Protein AF-A0A3D0DGM6-F1 (afdb_monomer_lite)

Structure (mmCIF, N/CA/C/O backbone):
data_AF-A0A3D0DGM6-F1
#
_entry.id   AF-A0A3D0DGM6-F1
#
loop_
_atom_site.group_PDB
_atom_site.id
_atom_site.type_symbol
_atom_site.label_atom_id
_atom_site.label_alt_id
_atom_site.label_comp_id
_atom_site.label_asym_id
_atom_site.label_entity_id
_atom_site.label_seq_id
_atom_site.pdbx_PDB_ins_code
_atom_site.Cartn_x
_atom_site.Cartn_y
_atom_site.Cartn_z
_atom_site.occupancy
_atom_site.B_iso_or_equiv
_atom_site.auth_seq_id
_atom_site.auth_comp_id
_atom_site.auth_asym_id
_atom_site.auth_atom_id
_atom_site.pdbx_PDB_model_num
ATOM 1 N N . MET A 1 1 ? 19.635 7.720 4.308 1.00 52.81 1 MET A N 1
ATOM 2 C CA . MET A 1 1 ? 19.246 6.306 4.171 1.00 52.81 1 MET A CA 1
ATOM 3 C C . MET A 1 1 ? 20.136 5.662 3.117 1.00 52.81 1 MET A C 1
ATOM 5 O O . MET A 1 1 ? 20.229 6.190 2.013 1.00 52.81 1 MET A O 1
ATOM 9 N N . THR A 1 2 ? 20.867 4.613 3.473 1.00 62.25 2 THR A N 1
ATOM 10 C CA . THR A 1 2 ? 21.764 3.871 2.574 1.00 62.25 2 THR A CA 1
ATOM 11 C C . THR A 1 2 ? 20.967 2.963 1.627 1.00 62.25 2 THR A C 1
ATOM 13 O O . THR A 1 2 ? 19.790 2.686 1.850 1.00 62.25 2 THR A O 1
ATOM 16 N N . GLU A 1 3 ? 21.584 2.482 0.545 1.00 52.47 3 GLU A N 1
ATOM 17 C CA . GLU A 1 3 ? 20.947 1.541 -0.394 1.00 52.47 3 GLU A CA 1
ATOM 18 C C . GLU A 1 3 ? 20.502 0.235 0.289 1.00 52.47 3 GLU A C 1
ATOM 20 O O . GLU A 1 3 ? 19.404 -0.257 0.045 1.00 52.47 3 GLU A O 1
ATOM 25 N N . MET A 1 4 ? 21.283 -0.242 1.261 1.00 50.38 4 MET A N 1
ATOM 26 C CA . MET A 1 4 ? 20.953 -1.406 2.088 1.00 50.38 4 MET A CA 1
ATOM 27 C C . MET A 1 4 ? 19.759 -1.163 3.034 1.00 50.38 4 MET A C 1
ATOM 29 O O . MET A 1 4 ? 19.042 -2.101 3.381 1.00 50.38 4 MET A O 1
ATOM 33 N N . GLU A 1 5 ? 19.512 0.085 3.446 1.00 60.88 5 GLU A N 1
ATOM 34 C CA . GLU A 1 5 ? 18.337 0.456 4.250 1.00 60.88 5 GLU A CA 1
ATOM 35 C C . GLU A 1 5 ? 17.066 0.566 3.397 1.00 60.88 5 GLU A C 1
ATOM 37 O O . GLU A 1 5 ? 15.977 0.270 3.887 1.00 60.88 5 GLU A O 1
ATOM 42 N N . ARG A 1 6 ? 17.188 0.907 2.106 1.00 66.81 6 ARG A N 1
ATOM 43 C CA . ARG A 1 6 ? 16.043 1.017 1.187 1.00 66.81 6 ARG A CA 1
ATOM 44 C C . ARG A 1 6 ? 15.314 -0.311 0.972 1.00 66.81 6 ARG A C 1
ATOM 46 O O . ARG A 1 6 ? 14.089 -0.326 1.011 1.00 66.81 6 ARG A O 1
ATOM 53 N N . HIS A 1 7 ? 16.036 -1.428 0.882 1.00 71.06 7 HIS A N 1
ATOM 54 C CA . HIS A 1 7 ? 15.425 -2.764 0.781 1.00 71.06 7 HIS A CA 1
ATOM 55 C C . HIS A 1 7 ? 14.628 -3.182 2.026 1.00 71.06 7 HIS A C 1
ATOM 57 O O . HIS A 1 7 ? 13.817 -4.102 1.964 1.00 71.06 7 HIS A O 1
ATOM 63 N N . LYS A 1 8 ? 14.834 -2.508 3.165 1.00 88.94 8 LYS A N 1
ATOM 64 C CA . LYS A 1 8 ? 14.094 -2.773 4.403 1.00 88.94 8 LYS A CA 1
ATOM 65 C C . LYS A 1 8 ? 12.848 -1.904 4.551 1.00 88.94 8 LYS A C 1
ATOM 67 O O . LYS A 1 8 ? 12.089 -2.143 5.483 1.00 88.94 8 LYS A O 1
ATOM 72 N N . ALA A 1 9 ? 12.605 -0.944 3.654 1.00 93.00 9 ALA A N 1
ATOM 73 C CA . ALA A 1 9 ? 11.482 -0.015 3.774 1.00 93.00 9 ALA A CA 1
ATOM 74 C C . ALA A 1 9 ? 10.128 -0.742 3.864 1.00 93.00 9 ALA A C 1
ATOM 76 O O . ALA A 1 9 ? 9.324 -0.430 4.738 1.00 93.00 9 ALA A O 1
ATOM 77 N N . ILE A 1 10 ? 9.910 -1.756 3.016 1.00 96.44 10 ILE A N 1
ATOM 78 C CA . ILE A 1 10 ? 8.674 -2.554 3.011 1.00 96.44 10 ILE A CA 1
ATOM 79 C C . ILE A 1 10 ? 8.518 -3.343 4.330 1.00 96.44 10 ILE A C 1
ATOM 81 O O . ILE A 1 10 ? 7.512 -3.134 5.010 1.00 96.44 10 ILE A O 1
ATOM 85 N N . PRO A 1 11 ? 9.493 -4.172 4.766 1.00 95.94 11 PRO A N 1
ATOM 86 C CA . PRO A 1 11 ? 9.416 -4.841 6.067 1.00 95.94 11 PRO A CA 1
ATOM 87 C C . PRO A 1 11 ? 9.239 -3.896 7.260 1.00 95.94 11 PRO A C 1
ATOM 89 O O . PRO A 1 11 ? 8.493 -4.213 8.181 1.00 95.94 11 PRO A O 1
ATOM 92 N N . ILE A 1 12 ? 9.902 -2.733 7.262 1.00 95.50 12 ILE A N 1
ATOM 93 C CA . ILE A 1 12 ? 9.782 -1.742 8.343 1.00 95.50 12 ILE A CA 1
ATOM 94 C C . ILE A 1 12 ? 8.342 -1.229 8.437 1.00 95.50 12 ILE A C 1
ATOM 96 O O . ILE A 1 12 ? 7.769 -1.241 9.525 1.00 95.50 12 ILE A O 1
ATOM 100 N N . LEU A 1 13 ? 7.735 -0.852 7.307 1.00 96.62 13 LEU A N 1
ATOM 101 C CA . LEU A 1 13 ? 6.342 -0.410 7.266 1.00 96.62 13 LEU A CA 1
ATOM 102 C C . LEU A 1 13 ? 5.391 -1.489 7.804 1.00 96.62 13 LEU A C 1
ATOM 104 O O . LEU A 1 13 ? 4.548 -1.203 8.651 1.00 96.62 13 LEU A O 1
ATOM 108 N N . PHE A 1 14 ? 5.523 -2.737 7.349 1.00 95.69 14 PHE A N 1
ATOM 109 C CA . PHE A 1 14 ? 4.610 -3.806 7.765 1.00 95.69 14 PHE A CA 1
ATOM 110 C C . PHE A 1 14 ? 4.842 -4.306 9.196 1.00 95.69 14 PHE A C 1
ATOM 112 O O . PHE A 1 14 ? 3.882 -4.746 9.839 1.00 95.69 14 PHE A O 1
ATOM 119 N N . ASN A 1 15 ? 6.062 -4.179 9.725 1.00 94.88 15 ASN A N 1
ATOM 120 C CA . ASN A 1 15 ? 6.330 -4.360 11.150 1.00 94.88 15 ASN A CA 1
ATOM 121 C C . ASN A 1 15 ? 5.663 -3.261 11.981 1.00 94.88 15 ASN A C 1
ATOM 123 O O . ASN A 1 15 ? 4.973 -3.586 12.943 1.00 94.88 15 ASN A O 1
ATOM 127 N N . TYR A 1 16 ? 5.786 -1.994 11.573 1.00 94.88 16 TYR A N 1
ATOM 128 C CA . TYR A 1 16 ? 5.132 -0.873 12.252 1.00 94.88 16 TYR A CA 1
ATOM 129 C C . TYR A 1 16 ? 3.611 -1.048 12.315 1.00 94.88 16 TYR A C 1
ATOM 131 O O . TYR A 1 16 ? 2.985 -0.878 13.361 1.00 94.88 16 TYR A O 1
ATOM 139 N N . ILE A 1 17 ? 3.014 -1.466 11.195 1.00 94.12 17 ILE A N 1
ATOM 140 C CA . ILE A 1 17 ? 1.600 -1.839 11.152 1.00 94.12 17 ILE A CA 1
ATOM 141 C C . ILE A 1 17 ? 1.338 -2.970 12.153 1.00 94.12 17 ILE A C 1
ATOM 143 O O . ILE A 1 17 ? 0.486 -2.814 13.019 1.00 94.12 17 ILE A O 1
ATOM 147 N N . GLY A 1 18 ? 2.094 -4.070 12.103 1.00 92.38 18 GLY A N 1
ATOM 148 C CA . GLY A 1 18 ? 1.905 -5.217 13.000 1.00 92.38 18 GLY A CA 1
ATOM 149 C C . GLY A 1 18 ? 1.967 -4.875 14.496 1.00 92.38 18 GLY A C 1
ATOM 150 O O . GLY A 1 18 ? 1.165 -5.397 15.278 1.00 92.38 18 GLY A O 1
ATOM 151 N N . GLU A 1 19 ? 2.857 -3.968 14.902 1.00 91.12 19 GLU A N 1
ATOM 152 C CA . GLU A 1 19 ? 2.928 -3.464 16.280 1.00 91.12 19 GLU A CA 1
ATOM 153 C C . GLU A 1 19 ? 1.626 -2.765 16.687 1.00 91.12 19 GLU A C 1
ATOM 155 O O . GLU A 1 19 ? 1.061 -3.052 17.746 1.00 91.12 19 GLU A O 1
ATOM 160 N N . TYR A 1 20 ? 1.082 -1.916 15.817 1.00 88.06 20 TYR A N 1
ATOM 161 C CA . TYR A 1 20 ? -0.195 -1.249 16.053 1.00 88.06 20 TYR A CA 1
ATOM 162 C C . TYR A 1 20 ? -1.402 -2.191 16.070 1.00 88.06 20 TYR A C 1
ATOM 164 O O . TYR A 1 20 ? -2.312 -2.035 16.899 1.00 88.06 20 TYR A O 1
ATOM 172 N N . GLU A 1 21 ? -1.438 -3.172 15.168 1.00 87.31 21 GLU A N 1
ATOM 173 C CA . GLU A 1 21 ? -2.510 -4.174 15.117 1.00 87.31 21 GLU A CA 1
ATOM 174 C C . GLU A 1 21 ? -2.539 -5.017 16.403 1.00 87.31 21 GLU A C 1
ATOM 176 O O . GLU A 1 21 ? -3.614 -5.397 16.878 1.00 87.31 21 GLU A O 1
ATOM 181 N N . SER A 1 22 ? -1.366 -5.215 17.015 1.00 88.50 22 SER A N 1
ATOM 182 C CA . SER A 1 22 ? -1.164 -5.930 18.283 1.00 88.50 22 SER A CA 1
ATOM 183 C C . SER A 1 22 ? -1.445 -5.083 19.534 1.00 88.50 22 SER A C 1
ATOM 185 O O . SER A 1 22 ? -1.250 -5.553 20.653 1.00 88.50 22 SER A O 1
ATOM 187 N N . GLY A 1 23 ? -1.923 -3.844 19.374 1.00 83.75 23 GLY A N 1
ATOM 188 C CA . GLY A 1 23 ? -2.248 -2.941 20.486 1.00 83.75 23 GLY A CA 1
ATOM 189 C C . GLY A 1 23 ? -1.124 -1.981 20.883 1.00 83.75 23 GLY A C 1
ATOM 190 O O . GLY A 1 23 ? -1.246 -1.300 21.901 1.00 83.75 23 GLY A O 1
ATOM 191 N N . GLY A 1 24 ? -0.055 -1.903 20.089 1.00 85.19 24 GLY A N 1
ATOM 192 C CA . GLY A 1 24 ? 0.992 -0.898 20.226 1.00 85.19 24 GLY A CA 1
ATOM 193 C C . GLY A 1 24 ? 0.504 0.528 19.954 1.00 85.19 24 GLY A C 1
ATOM 194 O O . GLY A 1 24 ? -0.612 0.762 19.471 1.00 85.19 24 GLY A O 1
ATOM 195 N N . LYS A 1 25 ? 1.363 1.501 20.282 1.00 83.62 25 LYS A N 1
ATOM 196 C CA . LYS A 1 25 ? 1.144 2.909 19.927 1.00 83.62 25 LYS A CA 1
ATOM 197 C C . LYS A 1 25 ? 1.215 3.088 18.414 1.00 83.62 25 LYS A C 1
ATOM 199 O O . LYS A 1 25 ? 1.877 2.320 17.727 1.00 83.62 25 LYS A O 1
ATOM 204 N N . PHE A 1 26 ? 0.534 4.114 17.920 1.00 85.69 26 PHE A N 1
ATOM 205 C CA . PHE A 1 26 ? 0.557 4.463 16.510 1.00 85.69 26 PHE A CA 1
ATOM 206 C C . PHE A 1 26 ? 0.599 5.967 16.347 1.00 85.69 26 PHE A C 1
ATOM 208 O O . PHE A 1 26 ? -0.298 6.678 16.796 1.00 85.69 26 PHE A O 1
ATOM 215 N N . GLU A 1 27 ? 1.647 6.407 15.676 1.00 91.19 27 GLU A N 1
ATOM 216 C CA . GLU A 1 27 ? 1.956 7.787 15.366 1.00 91.19 27 GLU A CA 1
ATOM 217 C C . GLU A 1 27 ? 1.752 7.975 13.860 1.00 91.19 27 GLU A C 1
ATOM 219 O O . GLU A 1 27 ? 2.515 7.460 13.040 1.00 91.19 27 GLU A O 1
ATOM 224 N N . SER A 1 28 ? 0.705 8.712 13.476 1.00 89.81 28 SER A N 1
ATOM 225 C CA . SER A 1 28 ? 0.325 8.888 12.066 1.00 89.81 28 SER A CA 1
ATOM 226 C C . SER A 1 28 ? 1.490 9.384 11.207 1.00 89.81 28 SER A C 1
ATOM 228 O O . SER A 1 28 ? 1.717 8.861 10.123 1.00 89.81 28 SER A O 1
ATOM 230 N N . ASN A 1 29 ? 2.276 10.339 11.712 1.00 90.88 29 ASN A N 1
ATOM 231 C CA . ASN A 1 29 ? 3.424 10.895 10.991 1.00 90.88 29 ASN A CA 1
ATOM 232 C C . ASN A 1 29 ? 4.521 9.857 10.736 1.00 90.88 29 ASN A C 1
ATOM 234 O O . ASN A 1 29 ? 5.172 9.886 9.697 1.00 90.88 29 ASN A O 1
ATOM 238 N N . GLU A 1 30 ? 4.730 8.933 11.670 1.00 93.50 30 GLU A N 1
ATOM 239 C CA . GLU A 1 30 ? 5.728 7.881 11.513 1.00 93.50 30 GLU A CA 1
ATOM 240 C C . GLU A 1 30 ? 5.274 6.852 10.470 1.00 93.50 30 GLU A C 1
ATOM 242 O O . GLU A 1 30 ? 6.041 6.519 9.566 1.00 93.50 30 GLU A O 1
ATOM 247 N N . PHE A 1 31 ? 4.002 6.441 10.516 1.00 94.62 31 PHE A N 1
ATOM 248 C CA . PHE A 1 31 ? 3.405 5.613 9.467 1.00 94.62 31 PHE A CA 1
ATOM 249 C C . PHE A 1 31 ? 3.529 6.260 8.083 1.00 94.62 31 PHE A C 1
ATOM 251 O O . PHE A 1 31 ? 3.978 5.608 7.140 1.00 94.62 31 PHE A O 1
ATOM 258 N N . ILE A 1 32 ? 3.161 7.541 7.970 1.00 93.94 32 ILE A N 1
ATOM 259 C CA . ILE A 1 32 ? 3.245 8.306 6.720 1.00 93.94 32 ILE A CA 1
ATOM 260 C C . ILE A 1 32 ? 4.688 8.303 6.210 1.00 93.94 32 ILE A C 1
ATOM 262 O O . ILE A 1 32 ? 4.925 7.959 5.056 1.00 93.94 32 ILE A O 1
ATOM 266 N N . ASN A 1 33 ? 5.667 8.576 7.077 1.00 93.56 33 ASN A N 1
ATOM 267 C CA . ASN A 1 33 ? 7.081 8.539 6.705 1.00 93.56 33 ASN A CA 1
ATOM 268 C C . ASN A 1 33 ? 7.521 7.155 6.203 1.00 93.56 33 ASN A C 1
ATOM 270 O O . ASN A 1 33 ? 8.234 7.066 5.203 1.00 93.56 33 ASN A O 1
ATOM 274 N N . TYR A 1 34 ? 7.107 6.064 6.856 1.00 95.75 34 TYR A N 1
ATOM 275 C CA . TYR A 1 34 ? 7.421 4.715 6.376 1.00 95.75 34 TYR A CA 1
ATOM 276 C C . TYR A 1 34 ? 6.772 4.414 5.025 1.00 95.75 34 TYR A C 1
ATOM 278 O O . TYR A 1 34 ? 7.428 3.844 4.153 1.00 95.75 34 TYR A O 1
ATOM 286 N N . PHE A 1 35 ? 5.526 4.835 4.819 1.00 96.06 35 PHE A N 1
ATOM 287 C CA . PHE A 1 35 ? 4.833 4.655 3.549 1.00 96.06 35 PHE A CA 1
ATOM 288 C C . PHE A 1 35 ? 5.517 5.427 2.412 1.00 96.06 35 PHE A C 1
ATOM 290 O O . PHE A 1 35 ? 5.807 4.855 1.361 1.00 96.06 35 PHE A O 1
ATOM 297 N N . GLU A 1 36 ? 5.851 6.701 2.629 1.00 93.00 36 GLU A N 1
ATOM 298 C CA . GLU A 1 36 ? 6.570 7.520 1.645 1.00 93.00 36 GLU A CA 1
ATOM 299 C C . GLU A 1 36 ? 7.956 6.953 1.323 1.00 93.00 36 GLU A C 1
ATOM 301 O O . GLU A 1 36 ? 8.375 6.936 0.165 1.00 93.00 36 GLU A O 1
ATOM 306 N N . ASN A 1 37 ? 8.656 6.408 2.323 1.00 93.94 37 ASN A N 1
ATOM 307 C CA . ASN A 1 37 ? 9.934 5.732 2.106 1.00 93.94 37 ASN A CA 1
ATOM 308 C C . ASN A 1 37 ? 9.792 4.492 1.212 1.00 93.94 37 ASN A C 1
ATOM 310 O O . ASN A 1 37 ? 10.684 4.225 0.403 1.00 93.94 37 ASN A O 1
ATOM 314 N N . VAL A 1 38 ? 8.679 3.753 1.310 1.00 96.06 38 VAL A N 1
ATOM 315 C CA . VAL A 1 38 ? 8.378 2.657 0.378 1.00 96.06 38 VAL A CA 1
ATOM 316 C C . VAL A 1 38 ? 8.162 3.199 -1.033 1.00 96.06 38 VAL A C 1
ATOM 318 O O . VAL A 1 38 ? 8.794 2.701 -1.962 1.00 96.06 38 VAL A O 1
ATOM 321 N N . LEU A 1 39 ? 7.355 4.248 -1.219 1.00 94.12 39 LEU A N 1
ATOM 322 C CA . LEU A 1 39 ? 7.147 4.838 -2.549 1.00 94.12 39 LEU A CA 1
ATOM 323 C C . LEU A 1 39 ? 8.452 5.364 -3.167 1.00 94.12 39 LEU A C 1
ATOM 325 O O . LEU A 1 39 ? 8.731 5.119 -4.342 1.00 94.12 39 LEU A O 1
ATOM 329 N N . ALA A 1 40 ? 9.289 6.038 -2.378 1.00 92.38 40 ALA A N 1
ATOM 330 C CA . ALA A 1 40 ? 10.603 6.501 -2.812 1.00 92.38 40 ALA A CA 1
ATOM 331 C C . ALA A 1 40 ? 11.535 5.333 -3.182 1.00 92.38 40 ALA A C 1
ATOM 333 O O . ALA A 1 40 ? 12.302 5.426 -4.147 1.00 92.38 40 ALA A O 1
ATOM 334 N N . HIS A 1 41 ? 11.452 4.213 -2.455 1.00 93.81 41 HIS A N 1
ATOM 335 C CA . HIS A 1 41 ? 12.167 2.993 -2.816 1.00 93.81 41 HIS A CA 1
ATOM 336 C C . HIS A 1 41 ? 11.699 2.452 -4.172 1.00 93.81 41 HIS A C 1
ATOM 338 O O . HIS A 1 41 ? 12.550 2.170 -5.013 1.00 93.81 41 HIS A O 1
ATOM 344 N N . LEU A 1 42 ? 10.388 2.393 -4.434 1.00 93.44 42 LEU A N 1
ATOM 345 C CA . LEU A 1 42 ? 9.858 1.954 -5.732 1.00 93.44 42 LEU A CA 1
ATOM 346 C C . LEU A 1 42 ? 10.348 2.839 -6.887 1.00 93.44 42 LEU A C 1
ATOM 348 O O . LEU A 1 42 ? 10.778 2.317 -7.914 1.00 93.44 42 LEU A O 1
ATOM 352 N N . LYS A 1 43 ? 10.365 4.168 -6.704 1.00 92.31 43 LYS A N 1
ATOM 353 C CA . LYS A 1 43 ? 10.940 5.109 -7.685 1.00 92.31 43 LYS A CA 1
ATOM 354 C C . LYS A 1 43 ? 12.430 4.841 -7.928 1.00 92.31 43 LYS A C 1
ATOM 356 O O . LYS A 1 43 ? 12.866 4.784 -9.069 1.00 92.31 43 LYS A O 1
ATOM 361 N N . THR A 1 44 ? 13.200 4.591 -6.867 1.00 92.06 44 THR A N 1
ATOM 362 C CA . THR A 1 44 ? 14.628 4.244 -6.994 1.00 92.06 44 THR A CA 1
ATOM 363 C C . THR A 1 44 ? 14.814 2.949 -7.794 1.00 92.06 44 THR A C 1
ATOM 365 O O . THR A 1 44 ? 15.681 2.875 -8.658 1.00 92.06 44 THR A O 1
ATOM 368 N N . VAL A 1 45 ? 13.988 1.930 -7.534 1.00 91.94 45 VAL A N 1
ATOM 369 C CA . VAL A 1 45 ? 14.040 0.641 -8.245 1.00 91.94 45 VAL A CA 1
ATOM 370 C C . VAL A 1 45 ? 13.662 0.799 -9.717 1.00 91.94 45 VAL A C 1
ATOM 372 O O . VAL A 1 45 ? 14.320 0.212 -10.576 1.00 91.94 45 VAL A O 1
ATOM 375 N N . ARG A 1 46 ? 12.655 1.629 -10.024 1.00 91.62 46 ARG A N 1
ATOM 376 C CA . ARG A 1 46 ? 12.323 2.025 -11.401 1.00 91.62 46 ARG A CA 1
ATOM 377 C C . ARG A 1 46 ? 13.554 2.592 -12.109 1.00 91.62 46 ARG A C 1
ATOM 379 O O . ARG A 1 46 ? 13.885 2.135 -13.199 1.00 91.62 46 ARG A O 1
ATOM 386 N N . ASP A 1 47 ? 14.244 3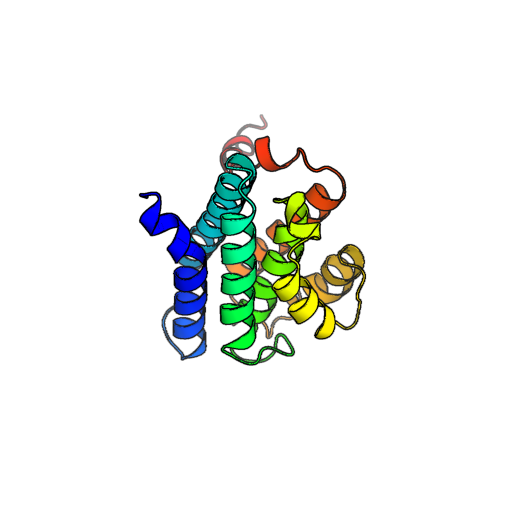.539 -11.478 1.00 91.56 47 ASP A N 1
ATOM 387 C CA . ASP A 1 47 ? 15.384 4.241 -12.079 1.00 91.56 47 ASP A CA 1
ATOM 388 C C . ASP A 1 47 ? 16.604 3.321 -12.284 1.00 91.56 47 ASP A C 1
ATOM 390 O O . ASP A 1 47 ? 17.394 3.525 -13.205 1.00 91.56 47 ASP A O 1
ATOM 394 N N . GLN A 1 48 ? 16.741 2.271 -11.468 1.00 90.50 48 GLN A N 1
ATOM 395 C CA . GLN A 1 48 ? 17.775 1.243 -11.634 1.00 90.50 48 GLN A CA 1
ATOM 396 C C . GLN A 1 48 ? 17.521 0.315 -12.831 1.00 90.50 48 GLN A C 1
ATOM 398 O O . GLN A 1 48 ? 18.467 -0.302 -13.322 1.00 90.50 48 GLN A O 1
ATOM 403 N N . ASN A 1 49 ? 16.267 0.196 -13.291 1.00 86.94 49 ASN A N 1
ATOM 404 C CA . ASN A 1 49 ? 15.867 -0.611 -14.448 1.00 86.94 49 ASN A CA 1
ATOM 405 C C . ASN A 1 49 ? 16.428 -2.056 -14.424 1.00 86.94 49 ASN A C 1
ATOM 407 O O . ASN A 1 49 ? 16.824 -2.610 -15.452 1.00 86.94 49 ASN A O 1
ATOM 411 N N . ASN A 1 50 ? 16.505 -2.660 -13.232 1.00 92.19 50 ASN A N 1
ATOM 412 C CA . ASN A 1 50 ? 17.090 -3.981 -12.999 1.00 92.19 50 ASN A CA 1
ATOM 413 C C . ASN A 1 50 ? 16.001 -4.999 -12.623 1.00 92.19 50 ASN A C 1
ATOM 415 O O . ASN A 1 50 ? 15.392 -4.899 -11.557 1.00 92.19 50 ASN A O 1
ATOM 419 N N . LEU A 1 51 ? 15.790 -6.004 -13.478 1.00 91.88 51 LEU A N 1
ATOM 420 C CA . LEU A 1 51 ? 14.726 -7.002 -13.319 1.00 91.88 51 LEU A CA 1
ATOM 421 C C . LEU A 1 51 ? 14.849 -7.837 -12.039 1.00 91.88 51 LEU A C 1
ATOM 423 O O . LEU A 1 51 ? 13.826 -8.144 -11.430 1.00 91.88 51 LEU A O 1
ATOM 427 N N . ASP A 1 52 ? 16.064 -8.173 -11.604 1.00 92.44 52 ASP A N 1
ATOM 428 C CA . ASP A 1 52 ? 16.263 -8.968 -10.387 1.00 92.44 52 ASP A CA 1
ATOM 429 C C . ASP A 1 52 ? 15.833 -8.181 -9.144 1.00 92.44 52 ASP A C 1
ATOM 431 O O . ASP A 1 52 ? 15.226 -8.734 -8.225 1.00 92.44 52 ASP A O 1
ATOM 435 N N . ILE A 1 53 ? 16.077 -6.866 -9.143 1.00 92.62 53 ILE A N 1
ATOM 436 C CA . ILE A 1 53 ? 15.646 -5.972 -8.064 1.00 92.62 53 ILE A CA 1
ATOM 437 C C . ILE A 1 53 ? 14.124 -5.806 -8.086 1.00 92.62 53 ILE A C 1
ATOM 439 O O . ILE A 1 53 ? 13.489 -5.913 -7.037 1.00 92.62 53 ILE A O 1
ATOM 443 N N . VAL A 1 54 ? 13.521 -5.607 -9.265 1.00 94.00 54 VAL A N 1
ATOM 444 C CA . VAL A 1 54 ? 12.055 -5.521 -9.406 1.00 94.00 54 VAL A CA 1
ATOM 445 C C . VAL A 1 54 ? 11.386 -6.797 -8.893 1.00 94.00 54 VAL A C 1
ATOM 447 O O . VAL A 1 54 ? 10.439 -6.717 -8.110 1.00 94.00 54 VAL A O 1
ATOM 450 N N . LYS A 1 55 ? 11.907 -7.970 -9.272 1.00 94.50 55 LYS A N 1
ATOM 451 C CA . LYS A 1 55 ? 11.415 -9.261 -8.783 1.00 94.50 55 LYS A CA 1
ATOM 452 C C . LYS A 1 55 ? 11.540 -9.370 -7.262 1.00 94.50 55 LYS A C 1
ATOM 454 O O . LYS A 1 55 ? 10.577 -9.746 -6.604 1.00 94.50 55 LYS A O 1
ATOM 459 N N . GLY A 1 56 ? 12.691 -8.997 -6.697 1.00 94.12 56 GLY A N 1
ATOM 460 C CA . GLY A 1 56 ? 12.904 -9.014 -5.248 1.00 94.12 56 GLY A CA 1
ATOM 461 C C . GLY A 1 56 ? 11.909 -8.137 -4.481 1.00 94.12 56 GLY A C 1
ATOM 462 O O . GLY A 1 56 ? 11.478 -8.506 -3.388 1.00 94.12 56 GLY A O 1
ATOM 463 N N . VAL A 1 57 ? 11.497 -7.004 -5.058 1.00 95.19 57 VAL A N 1
ATOM 464 C CA . VAL A 1 57 ? 10.454 -6.147 -4.476 1.00 95.19 57 VAL A CA 1
ATOM 465 C C . VAL A 1 57 ? 9.073 -6.801 -4.550 1.00 95.19 57 VAL A C 1
ATOM 467 O O . VAL A 1 57 ? 8.382 -6.806 -3.533 1.00 95.19 57 VAL A O 1
ATOM 470 N N . ASP A 1 58 ? 8.676 -7.375 -5.693 1.00 96.00 58 ASP A N 1
ATOM 471 C CA . ASP A 1 58 ? 7.394 -8.100 -5.825 1.00 96.00 58 ASP A CA 1
ATOM 472 C C . ASP A 1 58 ? 7.317 -9.265 -4.825 1.00 96.00 58 ASP A C 1
ATOM 474 O O . ASP A 1 58 ? 6.331 -9.399 -4.101 1.00 96.00 58 ASP A O 1
ATOM 478 N N . ASP A 1 59 ? 8.396 -10.046 -4.707 1.00 95.56 59 ASP A N 1
ATOM 479 C CA . ASP A 1 59 ? 8.499 -11.159 -3.758 1.00 95.56 59 ASP A CA 1
ATOM 480 C C . ASP A 1 59 ? 8.409 -10.668 -2.296 1.00 95.56 59 ASP A C 1
ATOM 482 O O . ASP A 1 59 ? 7.752 -11.295 -1.463 1.00 95.56 59 ASP A O 1
ATOM 486 N N . THR A 1 60 ? 9.014 -9.517 -1.977 1.00 96.00 60 THR A N 1
ATOM 487 C CA . THR A 1 60 ? 8.955 -8.922 -0.629 1.00 96.00 60 THR A CA 1
ATOM 488 C C . THR A 1 60 ? 7.557 -8.396 -0.301 1.00 96.00 60 THR A C 1
ATOM 490 O O . THR A 1 60 ? 7.055 -8.645 0.794 1.00 96.00 60 THR A O 1
ATOM 493 N N . LEU A 1 61 ? 6.905 -7.697 -1.238 1.00 96.06 61 LEU A N 1
ATOM 494 C CA . LEU A 1 61 ? 5.519 -7.250 -1.072 1.00 96.06 61 LEU A CA 1
ATOM 495 C C . LEU A 1 61 ? 4.598 -8.450 -0.855 1.00 96.06 61 LEU A C 1
ATOM 497 O O . LEU A 1 61 ? 3.825 -8.455 0.098 1.00 96.06 61 LEU A O 1
ATOM 501 N N . LEU A 1 62 ? 4.723 -9.491 -1.684 1.00 96.00 62 LEU A N 1
ATOM 502 C CA . LEU A 1 62 ? 3.930 -10.709 -1.548 1.00 96.00 62 LEU A CA 1
ATOM 503 C C . LEU A 1 62 ? 4.122 -11.351 -0.171 1.00 96.00 62 LEU A C 1
ATOM 505 O O . LEU A 1 62 ? 3.136 -11.701 0.472 1.00 96.00 62 LEU A O 1
ATOM 509 N N . ALA A 1 63 ? 5.364 -11.473 0.299 1.00 95.62 63 ALA A N 1
ATOM 510 C CA . ALA A 1 63 ? 5.653 -12.056 1.604 1.00 95.62 63 ALA A CA 1
ATOM 511 C C . ALA A 1 63 ? 5.015 -11.263 2.758 1.00 95.62 63 ALA A C 1
ATOM 513 O O . ALA A 1 63 ? 4.488 -11.862 3.694 1.00 95.62 63 ALA A O 1
ATOM 514 N N . GLU A 1 64 ? 5.027 -9.928 2.701 1.00 95.50 64 GLU A N 1
ATOM 515 C CA . GLU A 1 64 ? 4.372 -9.091 3.715 1.00 95.50 64 GLU A CA 1
ATOM 516 C C . GLU A 1 64 ? 2.839 -9.128 3.616 1.00 95.50 64 GLU A C 1
ATOM 518 O O . GLU A 1 64 ? 2.145 -9.062 4.636 1.00 95.50 64 GLU A O 1
ATOM 523 N N . PHE A 1 65 ? 2.301 -9.274 2.403 1.00 94.31 65 PHE A N 1
ATOM 524 C CA . PHE A 1 65 ? 0.864 -9.384 2.160 1.00 94.31 65 PHE A CA 1
ATOM 525 C C . PHE A 1 65 ? 0.309 -10.755 2.581 1.00 94.31 65 PHE A C 1
ATOM 527 O O . PHE A 1 65 ? -0.827 -10.857 3.030 1.00 94.31 65 PHE A O 1
ATOM 534 N N . ASP A 1 66 ? 1.099 -11.818 2.474 1.00 91.38 66 ASP A N 1
ATOM 535 C CA . ASP A 1 66 ? 0.669 -13.170 2.845 1.00 91.38 66 ASP A CA 1
ATOM 536 C C . ASP A 1 66 ? 0.913 -13.483 4.335 1.00 91.38 66 ASP A C 1
ATOM 538 O O . ASP A 1 66 ? 0.317 -14.401 4.894 1.00 91.38 66 ASP A O 1
ATOM 542 N N . ARG A 1 67 ? 1.758 -12.696 5.027 1.00 88.25 67 ARG A N 1
ATOM 543 C CA . ARG A 1 67 ? 2.156 -12.960 6.425 1.00 88.25 67 ARG A CA 1
ATOM 544 C C . ARG A 1 67 ? 0.980 -12.980 7.406 1.00 88.25 67 ARG A C 1
ATOM 546 O O . ARG A 1 67 ? 0.992 -13.766 8.352 1.00 88.25 67 ARG A O 1
ATOM 553 N N . VAL A 1 68 ? 0.009 -12.084 7.240 1.00 82.75 68 VAL A N 1
ATOM 554 C CA . VAL A 1 68 ? -1.138 -11.935 8.150 1.00 82.75 68 VAL A CA 1
ATOM 555 C C . VAL A 1 68 ? -2.410 -11.823 7.314 1.00 82.75 68 VAL A C 1
ATOM 557 O O . VAL A 1 68 ? -2.451 -10.973 6.432 1.00 82.75 68 VAL A O 1
ATOM 560 N N . PRO A 1 69 ? -3.467 -12.610 7.578 1.00 81.50 69 PRO A N 1
ATOM 561 C CA . PRO A 1 69 ? -4.713 -12.498 6.824 1.00 81.50 69 PRO A CA 1
ATOM 562 C C . PRO A 1 69 ? -5.380 -11.119 6.985 1.00 81.50 69 PRO A C 1
ATOM 564 O O . PRO A 1 69 ? -5.702 -10.715 8.099 1.00 81.50 69 PRO A O 1
ATOM 567 N N . PHE A 1 70 ? -5.663 -10.430 5.873 1.00 81.69 70 PHE A N 1
ATOM 568 C CA . PHE A 1 70 ? -6.443 -9.178 5.835 1.00 81.69 70 PHE A CA 1
ATOM 569 C C . PHE A 1 70 ? -7.530 -9.218 4.751 1.00 81.69 70 PHE A C 1
ATOM 571 O O . PHE A 1 70 ? -7.556 -8.431 3.820 1.00 81.69 70 PHE A O 1
ATOM 578 N N . THR A 1 71 ? -8.484 -10.141 4.825 1.00 76.75 71 THR A N 1
ATOM 579 C CA . THR A 1 71 ? -9.484 -10.291 3.745 1.00 76.75 71 THR A CA 1
ATOM 580 C C . THR A 1 71 ? -10.538 -9.174 3.687 1.00 76.75 71 THR A C 1
ATOM 582 O O . THR A 1 71 ? -11.313 -9.117 2.738 1.00 76.75 71 THR A O 1
ATOM 585 N N . SER A 1 72 ? -10.618 -8.304 4.698 1.00 75.88 72 SER A N 1
ATOM 586 C CA . SER A 1 72 ? -11.529 -7.152 4.734 1.00 75.88 72 SER A CA 1
ATOM 587 C C . SER A 1 72 ? -10.982 -6.069 5.665 1.00 75.88 72 SER A C 1
ATOM 589 O O . SER A 1 72 ? -10.309 -6.434 6.633 1.00 75.88 72 SER A O 1
ATOM 591 N N . PRO A 1 73 ? -11.329 -4.783 5.478 1.00 74.75 73 PRO A N 1
ATOM 592 C CA . PRO A 1 73 ? -10.940 -3.727 6.402 1.00 74.75 73 PRO A CA 1
ATOM 593 C C . PRO A 1 73 ? -11.838 -3.792 7.640 1.00 74.75 73 PRO A C 1
ATOM 595 O O . PRO A 1 73 ? -12.750 -2.993 7.796 1.00 74.75 73 PRO A O 1
ATOM 598 N N . LYS A 1 74 ? -11.664 -4.798 8.499 1.00 72.50 74 LYS A N 1
ATOM 599 C CA . LYS A 1 74 ? -12.434 -4.936 9.741 1.00 72.50 74 LYS A CA 1
ATOM 600 C C . LYS A 1 74 ? -11.514 -5.175 10.925 1.00 72.50 74 LYS A C 1
ATOM 602 O O . LYS A 1 74 ? -10.516 -5.893 10.841 1.00 72.50 74 LYS A O 1
ATOM 607 N N . GLY A 1 75 ? -11.915 -4.604 12.058 1.00 73.06 75 GLY A N 1
ATOM 608 C CA . GLY A 1 75 ? -11.186 -4.728 13.312 1.00 73.06 75 GLY A CA 1
ATOM 609 C C . GLY A 1 75 ? -9.806 -4.092 13.213 1.00 73.06 75 GLY A C 1
ATOM 610 O O . GLY A 1 75 ? -9.657 -3.010 12.663 1.00 73.06 75 GLY A O 1
ATOM 611 N N . ASN A 1 76 ? -8.797 -4.778 13.738 1.00 77.19 76 ASN A N 1
ATOM 612 C CA . ASN A 1 76 ? -7.455 -4.219 13.854 1.00 77.19 76 ASN A CA 1
ATOM 613 C C . ASN A 1 76 ? -6.639 -4.285 12.557 1.00 77.19 76 ASN A C 1
ATOM 615 O O . ASN A 1 76 ? -5.506 -3.846 12.599 1.00 77.19 76 ASN A O 1
ATOM 619 N N . THR A 1 77 ? -7.166 -4.825 11.450 1.00 85.50 77 THR A N 1
ATOM 620 C CA . THR A 1 77 ? -6.394 -5.058 10.205 1.00 85.50 77 THR A CA 1
ATOM 621 C C . THR A 1 77 ? -6.662 -4.049 9.092 1.00 85.50 77 THR A C 1
ATOM 623 O O . THR A 1 77 ? -6.199 -4.203 7.963 1.00 85.50 77 THR A O 1
ATOM 626 N N . ASP A 1 78 ? -7.425 -3.001 9.394 1.00 90.19 78 ASP A N 1
ATOM 627 C CA . ASP A 1 78 ? -7.792 -1.964 8.437 1.00 90.19 78 ASP A CA 1
ATOM 628 C C . ASP A 1 78 ? -6.565 -1.260 7.838 1.00 90.19 78 ASP A C 1
ATOM 630 O O . ASP A 1 78 ? -6.427 -1.230 6.618 1.00 90.19 78 ASP A O 1
ATOM 634 N N . VAL A 1 79 ? -5.624 -0.777 8.654 1.00 92.12 79 VAL A N 1
ATOM 635 C CA . VAL A 1 79 ? -4.404 -0.104 8.169 1.00 92.12 79 VAL A CA 1
ATOM 636 C C . VAL A 1 79 ? -3.613 -1.007 7.220 1.00 92.12 79 VAL A C 1
ATOM 638 O O . VAL A 1 79 ? -3.175 -0.544 6.164 1.00 92.12 79 VAL A O 1
ATOM 641 N N . ARG A 1 80 ? -3.469 -2.299 7.542 1.00 94.56 80 ARG A N 1
ATOM 642 C CA . ARG A 1 80 ? -2.820 -3.283 6.663 1.00 94.56 80 ARG A CA 1
ATOM 643 C C . ARG A 1 80 ? -3.577 -3.460 5.358 1.00 94.56 80 ARG A C 1
ATOM 645 O O . ARG A 1 80 ? -2.947 -3.428 4.306 1.00 94.56 80 ARG A O 1
ATOM 652 N N . TYR A 1 81 ? -4.900 -3.603 5.424 1.00 94.25 81 TYR A N 1
ATOM 653 C CA . TYR A 1 81 ? -5.759 -3.744 4.251 1.00 94.25 81 TYR A CA 1
ATOM 654 C C . TYR A 1 81 ? -5.555 -2.584 3.272 1.00 94.25 81 TYR A C 1
ATOM 656 O O . TYR A 1 81 ? -5.210 -2.807 2.111 1.00 94.25 81 TYR A O 1
ATOM 664 N N . PHE A 1 82 ? -5.692 -1.342 3.749 1.00 94.81 82 PHE A N 1
ATOM 665 C CA . PHE A 1 82 ? -5.494 -0.149 2.923 1.00 94.81 82 PHE A CA 1
ATOM 666 C C . PHE A 1 82 ? -4.071 -0.073 2.366 1.00 94.81 82 PHE A C 1
ATOM 668 O O . PHE A 1 82 ? -3.885 0.107 1.163 1.00 94.81 82 PHE A O 1
ATOM 675 N N . THR A 1 83 ? -3.066 -0.270 3.221 1.00 96.19 83 THR A N 1
ATOM 676 C CA . THR A 1 83 ? -1.652 -0.183 2.832 1.00 96.19 83 THR A CA 1
ATOM 677 C C . THR A 1 83 ? -1.300 -1.196 1.748 1.00 96.19 83 THR A C 1
ATOM 679 O O . THR A 1 83 ? -0.741 -0.824 0.718 1.00 96.19 83 THR A O 1
ATOM 682 N N . ALA A 1 84 ? -1.646 -2.468 1.955 1.00 96.50 84 ALA A N 1
ATOM 683 C CA . ALA A 1 84 ? -1.330 -3.537 1.019 1.00 96.50 84 ALA A CA 1
ATOM 684 C C . ALA A 1 84 ? -2.005 -3.304 -0.333 1.00 96.50 84 ALA A C 1
ATOM 686 O O . ALA A 1 84 ? -1.354 -3.389 -1.370 1.00 96.50 84 ALA A O 1
ATOM 687 N N . HIS A 1 85 ? -3.289 -2.937 -0.336 1.00 95.56 85 HIS A N 1
ATOM 688 C CA . HIS A 1 85 ? -4.010 -2.694 -1.578 1.00 95.56 85 HIS A CA 1
ATOM 689 C C . HIS A 1 85 ? -3.496 -1.484 -2.364 1.00 95.56 85 HIS A C 1
ATOM 691 O O . HIS A 1 85 ? -3.443 -1.570 -3.592 1.00 95.56 85 HIS A O 1
ATOM 697 N N . LEU A 1 86 ? -3.100 -0.401 -1.689 1.00 95.88 86 LEU A N 1
ATOM 698 C CA . LEU A 1 86 ? -2.521 0.769 -2.351 1.00 95.88 86 LEU A CA 1
ATOM 699 C C . LEU A 1 86 ? -1.137 0.459 -2.919 1.00 95.88 86 LEU A C 1
ATOM 701 O O . LEU A 1 86 ? -0.893 0.741 -4.087 1.00 95.88 86 LEU A O 1
ATOM 705 N N . LEU A 1 87 ? -0.252 -0.177 -2.144 1.00 96.56 87 LEU A N 1
ATOM 706 C CA . LEU A 1 87 ? 1.081 -0.555 -2.624 1.00 96.56 87 LEU A CA 1
ATOM 707 C C . LEU A 1 87 ? 1.010 -1.573 -3.768 1.00 96.56 87 LEU A C 1
ATOM 709 O O . LEU A 1 87 ? 1.742 -1.442 -4.745 1.00 96.56 87 LEU A O 1
ATOM 713 N N . ALA A 1 88 ? 0.094 -2.542 -3.683 1.00 94.94 88 ALA A N 1
ATOM 714 C CA . ALA A 1 88 ? -0.164 -3.511 -4.742 1.00 94.94 88 ALA A CA 1
ATOM 715 C C . ALA A 1 88 ? -0.539 -2.838 -6.068 1.00 94.94 88 ALA A C 1
ATOM 717 O O . ALA A 1 88 ? -0.022 -3.240 -7.106 1.00 94.94 88 ALA A O 1
ATOM 718 N N . THR A 1 89 ? -1.426 -1.835 -6.045 1.00 93.69 89 THR A N 1
ATOM 719 C CA . THR A 1 89 ? -1.835 -1.095 -7.253 1.00 93.69 89 THR A CA 1
ATOM 720 C C . THR A 1 89 ? -0.764 -0.105 -7.710 1.00 93.69 89 THR A C 1
ATOM 722 O O . THR A 1 89 ? -0.519 0.010 -8.906 1.00 93.69 89 THR A O 1
ATOM 725 N N . ALA A 1 90 ? -0.077 0.572 -6.788 1.00 93.62 90 ALA A N 1
ATOM 726 C CA . ALA A 1 90 ? 0.970 1.534 -7.123 1.00 93.62 90 ALA A CA 1
ATOM 727 C C . ALA A 1 90 ? 2.199 0.872 -7.761 1.00 93.62 90 ALA A C 1
ATOM 729 O O . ALA A 1 90 ? 2.814 1.452 -8.651 1.00 93.62 90 ALA A O 1
ATOM 730 N N . PHE A 1 91 ? 2.560 -0.341 -7.338 1.00 93.81 91 PHE A N 1
ATOM 731 C CA . PHE A 1 91 ? 3.746 -1.048 -7.821 1.00 93.81 91 PHE A CA 1
ATOM 732 C C . PHE A 1 91 ? 3.826 -1.176 -9.359 1.00 93.81 91 PHE A C 1
ATOM 734 O O . PHE A 1 91 ? 4.808 -0.689 -9.927 1.00 93.81 91 PHE A O 1
ATOM 741 N N . PRO A 1 92 ? 2.819 -1.737 -10.065 1.00 91.19 92 PRO A N 1
ATOM 742 C CA . PRO A 1 92 ? 2.833 -1.819 -11.526 1.00 91.19 92 PRO A CA 1
ATOM 743 C C . PRO A 1 92 ? 2.703 -0.467 -12.240 1.00 91.19 92 PRO A C 1
ATOM 745 O O . PRO A 1 92 ? 3.089 -0.375 -13.402 1.00 91.19 92 PRO A O 1
ATOM 748 N N . ILE A 1 93 ? 2.192 0.570 -11.569 1.00 90.62 93 ILE A N 1
ATOM 749 C CA . ILE A 1 93 ? 2.093 1.929 -12.123 1.00 90.62 93 ILE A CA 1
ATOM 750 C C . ILE A 1 93 ? 3.457 2.634 -12.059 1.00 90.62 93 ILE A C 1
ATOM 752 O O . ILE A 1 93 ? 3.892 3.249 -13.028 1.00 90.62 93 ILE A O 1
ATOM 756 N N . ILE A 1 94 ? 4.156 2.524 -10.925 1.00 91.94 94 ILE A N 1
ATOM 757 C CA . ILE A 1 94 ? 5.446 3.190 -10.692 1.00 91.94 94 ILE A CA 1
ATOM 758 C C . ILE A 1 94 ? 6.577 2.483 -11.442 1.00 91.94 94 ILE A C 1
ATOM 760 O O . ILE A 1 94 ? 7.477 3.148 -11.949 1.00 91.94 94 ILE A O 1
ATOM 764 N N . ILE A 1 95 ? 6.562 1.150 -11.512 1.00 91.19 95 ILE A N 1
ATOM 765 C CA . ILE A 1 95 ? 7.611 0.357 -12.162 1.00 91.19 95 ILE A CA 1
ATOM 766 C C . ILE A 1 95 ? 6.998 -0.351 -13.381 1.00 91.19 95 ILE A C 1
ATOM 768 O O . ILE A 1 95 ? 6.441 -1.435 -13.230 1.00 91.19 95 ILE A O 1
ATOM 772 N N . PRO A 1 96 ? 7.130 0.182 -14.611 1.00 84.50 96 PRO A N 1
ATOM 773 C CA . PRO A 1 96 ? 6.486 -0.402 -15.796 1.00 84.50 96 PRO A CA 1
ATOM 774 C C . PRO A 1 96 ? 6.889 -1.860 -16.073 1.00 84.50 96 PRO A C 1
ATOM 776 O O . PRO A 1 96 ? 6.074 -2.679 -16.501 1.00 84.50 96 PRO A O 1
ATOM 779 N N . MET A 1 97 ? 8.145 -2.222 -15.780 1.00 82.75 97 MET A N 1
ATOM 780 C CA . MET A 1 97 ? 8.638 -3.600 -15.920 1.00 82.75 97 MET A CA 1
ATOM 781 C C . MET A 1 97 ? 8.002 -4.581 -14.929 1.00 82.75 97 MET A C 1
ATOM 783 O O . MET A 1 97 ? 8.053 -5.791 -15.157 1.00 82.75 97 MET A O 1
ATOM 787 N N . ALA A 1 98 ? 7.355 -4.092 -13.867 1.00 73.69 98 ALA A N 1
ATOM 788 C CA . ALA A 1 98 ? 6.618 -4.938 -12.942 1.00 73.69 98 ALA A CA 1
ATOM 789 C C . ALA A 1 98 ? 5.441 -5.648 -13.621 1.00 73.69 98 ALA A C 1
ATOM 791 O O . ALA A 1 98 ? 4.959 -6.624 -13.080 1.00 73.69 98 ALA A O 1
ATOM 792 N N . GLY A 1 99 ? 5.021 -5.282 -14.841 1.00 75.50 99 GLY A N 1
ATOM 793 C CA . GLY A 1 99 ? 4.120 -6.119 -15.651 1.00 75.50 99 GLY A CA 1
ATOM 794 C C . GLY A 1 99 ? 4.553 -7.593 -15.755 1.00 75.50 99 GLY A C 1
ATOM 795 O O . GLY A 1 99 ? 3.711 -8.485 -15.860 1.00 75.50 99 GLY A O 1
ATOM 796 N N . GLN A 1 100 ? 5.861 -7.855 -15.664 1.00 84.38 100 GLN A N 1
ATOM 797 C CA . GLN A 1 100 ? 6.440 -9.202 -15.646 1.00 84.38 100 GLN A CA 1
ATOM 798 C C . GLN A 1 100 ? 6.388 -9.868 -14.257 1.00 84.38 100 GLN A C 1
ATOM 800 O O . GLN A 1 100 ? 6.390 -11.095 -14.167 1.00 84.38 100 GLN A O 1
ATOM 805 N N . PHE A 1 101 ? 6.291 -9.074 -13.188 1.00 87.81 101 PHE A N 1
ATOM 806 C CA . PHE A 1 101 ? 6.328 -9.485 -11.783 1.00 87.81 101 PHE A CA 1
ATOM 807 C C . PHE A 1 101 ? 5.166 -8.829 -11.023 1.00 87.81 101 PHE A C 1
ATOM 809 O O . PHE A 1 101 ? 5.275 -7.710 -10.539 1.00 87.81 101 PHE A O 1
ATOM 816 N N . GLN A 1 102 ? 4.013 -9.500 -10.980 1.00 89.62 102 GLN A N 1
ATOM 817 C CA . GLN A 1 102 ? 2.781 -8.965 -10.379 1.00 89.62 102 GLN A CA 1
ATOM 818 C C . GLN A 1 102 ? 2.177 -9.921 -9.353 1.00 89.62 102 GLN A C 1
ATOM 820 O O . GLN A 1 102 ? 0.953 -10.023 -9.237 1.00 89.62 102 GLN A O 1
ATOM 825 N N . GLN A 1 103 ? 2.992 -10.708 -8.659 1.00 94.62 103 GLN A N 1
ATOM 826 C CA . GLN A 1 103 ? 2.466 -11.704 -7.734 1.00 94.62 103 GLN A CA 1
ATOM 827 C C . GLN A 1 103 ? 1.753 -11.028 -6.562 1.00 94.62 103 GLN A C 1
ATOM 829 O O . GLN A 1 103 ? 0.624 -11.412 -6.245 1.00 94.62 103 GLN A O 1
ATOM 834 N N . ALA A 1 104 ? 2.346 -9.972 -6.001 1.00 94.25 104 ALA A N 1
ATOM 835 C CA . ALA A 1 104 ? 1.752 -9.195 -4.919 1.00 94.25 104 ALA A CA 1
ATOM 836 C C . ALA A 1 104 ? 0.450 -8.503 -5.363 1.00 94.25 104 ALA A C 1
ATOM 838 O O . ALA A 1 104 ? -0.577 -8.587 -4.684 1.00 94.25 104 ALA A O 1
ATOM 839 N N . TYR A 1 105 ? 0.447 -7.906 -6.562 1.00 94.44 105 TYR A N 1
ATOM 840 C CA . TYR A 1 105 ? -0.763 -7.328 -7.157 1.00 94.44 105 TYR A CA 1
ATOM 841 C C . TYR A 1 105 ? -1.865 -8.372 -7.343 1.00 94.44 105 TYR A C 1
ATOM 843 O O . TYR A 1 105 ? -3.001 -8.159 -6.924 1.00 94.44 105 TYR A O 1
ATOM 851 N N . ARG A 1 106 ? -1.546 -9.530 -7.933 1.00 94.12 106 ARG A N 1
ATOM 852 C CA . ARG A 1 106 ? -2.518 -10.608 -8.166 1.00 94.12 106 ARG A CA 1
ATOM 853 C C . ARG A 1 106 ? -3.053 -11.179 -6.860 1.00 94.12 106 ARG A C 1
ATOM 855 O O . ARG A 1 106 ? -4.232 -11.524 -6.807 1.00 94.12 106 ARG A O 1
ATOM 862 N N . PHE A 1 107 ? -2.216 -11.287 -5.830 1.00 94.38 107 PHE A N 1
ATOM 863 C CA . PHE A 1 107 ? -2.638 -11.688 -4.492 1.00 94.38 107 PHE A CA 1
ATOM 864 C C . PHE A 1 107 ? -3.707 -10.731 -3.961 1.00 94.38 107 PHE A C 1
ATOM 866 O O . PHE A 1 107 ? -4.836 -11.155 -3.716 1.00 94.38 107 PHE A O 1
ATOM 873 N N . CYS A 1 108 ? -3.405 -9.433 -3.899 1.00 92.88 108 CYS A N 1
ATOM 874 C CA . CYS A 1 108 ? -4.357 -8.426 -3.442 1.00 92.88 108 CYS A CA 1
ATOM 875 C C . CYS A 1 108 ? -5.605 -8.375 -4.329 1.00 92.88 108 CYS A C 1
ATOM 877 O O . CYS A 1 108 ? -6.718 -8.395 -3.816 1.00 92.88 108 CYS A O 1
ATOM 879 N N . SER A 1 109 ? -5.449 -8.372 -5.653 1.00 92.56 109 SER A N 1
ATOM 880 C CA . SER A 1 109 ? -6.562 -8.315 -6.603 1.00 92.56 109 SER A CA 1
ATOM 881 C C . SER A 1 109 ? -7.551 -9.463 -6.394 1.00 92.56 109 SER A C 1
ATOM 883 O O . SER A 1 109 ? -8.758 -9.238 -6.438 1.00 92.56 109 SER A O 1
ATOM 885 N N . LYS A 1 110 ? -7.095 -10.679 -6.052 1.00 92.56 110 LYS A N 1
ATOM 886 C CA . LYS A 1 110 ? -7.985 -11.809 -5.718 1.00 92.56 110 LYS A CA 1
ATOM 887 C C . LYS A 1 110 ? -8.895 -11.533 -4.519 1.00 92.56 110 LYS A C 1
ATOM 889 O O . LYS A 1 110 ? -10.027 -12.008 -4.545 1.00 92.56 110 LYS A O 1
ATOM 894 N N . LEU A 1 111 ? -8.442 -10.747 -3.542 1.00 90.19 111 LEU A N 1
ATOM 895 C CA . LEU A 1 111 ? -9.198 -10.403 -2.330 1.00 90.19 111 LEU A CA 1
ATOM 896 C C . LEU A 1 111 ? -10.261 -9.314 -2.555 1.00 90.19 111 LEU A C 1
ATOM 898 O O . LEU A 1 111 ? -11.170 -9.172 -1.742 1.00 90.19 111 LEU A O 1
ATOM 902 N N . ARG A 1 112 ? -10.163 -8.552 -3.649 1.00 90.69 112 ARG A N 1
ATOM 903 C CA . ARG A 1 112 ? -11.096 -7.462 -3.980 1.00 90.69 112 ARG A CA 1
ATOM 904 C C . ARG A 1 112 ? -12.418 -7.991 -4.520 1.00 90.69 112 ARG A C 1
ATOM 906 O O . ARG A 1 112 ? -12.424 -9.027 -5.195 1.00 90.69 112 ARG A O 1
ATOM 913 N N . GLN A 1 113 ? -13.515 -7.265 -4.312 1.00 87.25 113 GLN A N 1
ATOM 914 C CA . GLN A 1 113 ? -14.766 -7.575 -5.008 1.00 87.25 113 GLN A CA 1
ATOM 915 C C . GLN A 1 113 ? -14.683 -7.102 -6.463 1.00 87.25 113 GLN A C 1
ATOM 917 O O . GLN A 1 113 ? -14.875 -7.908 -7.377 1.00 87.25 113 GLN A O 1
ATOM 922 N N . ASN A 1 114 ? -14.280 -5.852 -6.684 1.00 86.19 114 ASN A N 1
ATOM 923 C CA . ASN A 1 114 ? -13.997 -5.302 -8.000 1.00 86.19 114 ASN A CA 1
ATOM 924 C C . ASN A 1 114 ? -12.524 -5.505 -8.392 1.00 86.19 114 ASN A C 1
ATOM 926 O O . ASN A 1 114 ? -11.596 -5.247 -7.624 1.00 86.19 114 ASN A O 1
ATOM 930 N N . LYS A 1 115 ? -12.303 -6.012 -9.609 1.00 87.88 115 LYS A N 1
ATOM 931 C CA . LYS A 1 115 ? -10.961 -6.248 -10.161 1.00 87.88 115 LYS A CA 1
ATOM 932 C C . LYS A 1 115 ? -10.417 -5.045 -10.930 1.00 87.88 115 LYS A C 1
ATOM 934 O O . LYS A 1 115 ? -9.210 -4.989 -11.141 1.00 87.88 115 LYS A O 1
ATOM 939 N N . ALA A 1 116 ? -11.276 -4.113 -11.341 1.00 87.06 116 ALA A N 1
ATOM 940 C CA . ALA A 1 116 ? -10.859 -2.861 -11.950 1.00 87.06 116 ALA A CA 1
ATOM 941 C C . ALA A 1 116 ? -10.269 -1.950 -10.867 1.00 87.06 116 ALA A C 1
ATOM 943 O O . ALA A 1 116 ? -10.936 -1.637 -9.884 1.00 87.06 116 ALA A O 1
ATOM 944 N N . ASP A 1 117 ? -9.006 -1.546 -11.036 1.00 89.31 117 ASP A N 1
ATOM 945 C CA . ASP A 1 117 ? -8.279 -0.783 -10.016 1.00 89.31 117 ASP A CA 1
ATOM 946 C C . ASP A 1 117 ? -8.963 0.546 -9.677 1.00 89.31 117 ASP A C 1
ATOM 948 O O . ASP A 1 117 ? -9.091 0.871 -8.501 1.00 89.31 117 ASP A O 1
ATOM 952 N N . ILE A 1 118 ? -9.441 1.286 -10.684 1.00 87.19 118 ILE A N 1
ATOM 953 C CA . ILE A 1 118 ? -10.105 2.583 -10.480 1.00 87.19 118 ILE A CA 1
ATOM 954 C C . ILE A 1 118 ? -11.374 2.400 -9.652 1.00 87.19 118 ILE A C 1
ATOM 956 O O . ILE A 1 118 ? -11.491 2.999 -8.586 1.00 87.19 118 ILE A O 1
ATOM 960 N N . ASP A 1 119 ? -12.273 1.523 -10.097 1.00 86.56 119 ASP A N 1
ATOM 961 C CA . ASP A 1 119 ? -13.530 1.270 -9.401 1.00 86.56 119 ASP A CA 1
ATOM 962 C C . ASP A 1 119 ? -13.302 0.737 -7.983 1.00 86.56 119 ASP A C 1
ATOM 964 O O . ASP A 1 119 ? -14.014 1.108 -7.057 1.00 86.56 119 ASP A O 1
ATOM 968 N N . PHE A 1 120 ? -12.310 -0.135 -7.788 1.00 91.19 120 PHE A N 1
ATOM 969 C CA . PHE A 1 120 ? -11.974 -0.634 -6.461 1.00 91.19 120 PHE A CA 1
ATOM 970 C C . PHE A 1 120 ? -11.503 0.498 -5.536 1.00 91.19 120 PHE A C 1
ATOM 972 O O . PHE A 1 120 ? -11.951 0.592 -4.395 1.00 91.19 120 PHE A O 1
ATOM 979 N N . LEU A 1 121 ? -10.617 1.376 -6.012 1.00 90.69 121 LEU A N 1
ATOM 980 C CA . LEU A 1 121 ? -10.125 2.505 -5.223 1.00 90.69 121 LEU A CA 1
ATOM 981 C C . LEU A 1 121 ? -11.240 3.522 -4.914 1.00 90.69 121 LEU A C 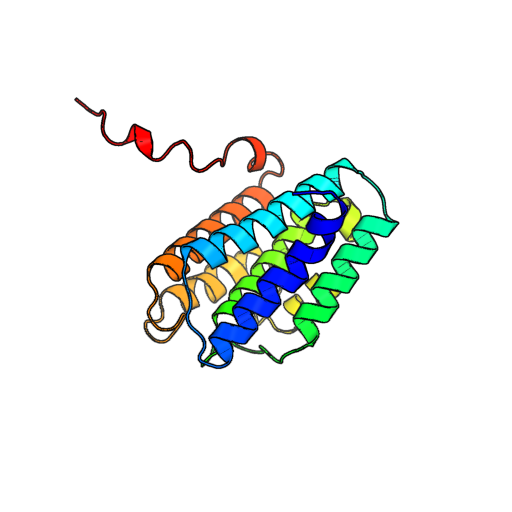1
ATOM 983 O O . LEU A 1 121 ? -11.376 3.972 -3.772 1.00 90.69 121 LEU A O 1
ATOM 987 N N . GLU A 1 122 ? -12.062 3.855 -5.908 1.00 86.25 122 GLU A N 1
ATOM 988 C CA . GLU A 1 122 ? -13.104 4.878 -5.798 1.00 86.25 122 GLU A CA 1
ATOM 989 C C . GLU A 1 122 ? -14.339 4.380 -5.046 1.00 86.25 122 GLU A C 1
ATOM 991 O O . GLU A 1 122 ? -14.812 5.024 -4.113 1.00 86.2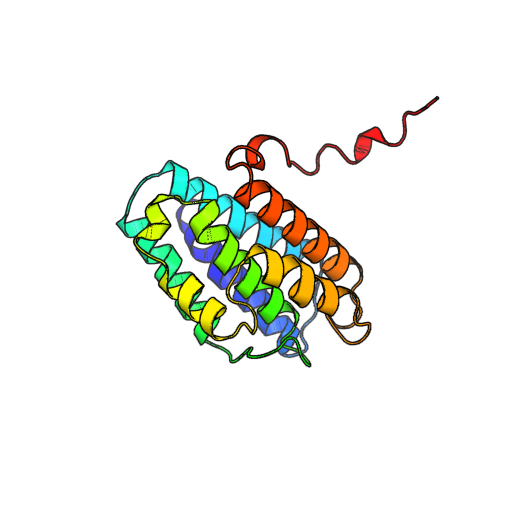5 122 GLU A O 1
ATOM 996 N N . LEU A 1 123 ? -14.869 3.222 -5.433 1.00 86.25 123 LEU A N 1
ATOM 997 C CA . LEU A 1 123 ? -16.179 2.765 -4.975 1.00 86.25 123 LEU A CA 1
ATOM 998 C C . LEU A 1 123 ? -16.088 1.903 -3.717 1.00 86.25 123 LEU A C 1
ATOM 1000 O O . LEU A 1 123 ? -17.009 1.926 -2.903 1.00 86.25 123 LEU A O 1
ATOM 1004 N N . GLU A 1 124 ? -14.996 1.154 -3.534 1.00 89.38 124 GLU A N 1
ATOM 1005 C CA . GLU A 1 124 ? -14.813 0.301 -2.353 1.00 89.38 124 GLU A CA 1
ATOM 1006 C C . GLU A 1 124 ? -13.908 0.969 -1.317 1.00 89.38 124 GLU A C 1
ATOM 1008 O O . GLU A 1 124 ? -14.341 1.248 -0.197 1.00 89.38 124 GLU A O 1
ATOM 1013 N N . LEU A 1 125 ? -12.654 1.256 -1.679 1.00 89.94 125 LEU A N 1
ATOM 1014 C CA . LEU A 1 125 ? -11.647 1.724 -0.727 1.00 89.94 125 LEU A CA 1
ATOM 1015 C C . LEU A 1 125 ? -12.027 3.084 -0.125 1.00 89.94 125 LEU A C 1
ATOM 1017 O O . LEU A 1 125 ? -12.022 3.241 1.096 1.00 89.94 125 LEU A O 1
ATOM 1021 N N . THR A 1 126 ? -12.434 4.045 -0.956 1.00 89.06 126 THR A N 1
ATOM 1022 C CA . THR A 1 126 ? -12.875 5.364 -0.472 1.00 89.06 126 THR A CA 1
ATOM 1023 C C . THR A 1 126 ? -14.136 5.259 0.386 1.00 89.06 126 THR A C 1
ATOM 1025 O O . THR A 1 126 ? -14.225 5.915 1.424 1.00 89.06 126 THR A O 1
ATOM 1028 N N . ALA A 1 127 ? -15.083 4.386 0.025 1.00 86.69 127 ALA A N 1
ATOM 1029 C CA . ALA A 1 127 ? -16.287 4.171 0.825 1.00 86.69 127 ALA A CA 1
ATOM 1030 C C . ALA A 1 127 ? -15.954 3.647 2.233 1.00 86.69 127 ALA A C 1
ATOM 1032 O O . ALA A 1 127 ? -16.527 4.120 3.216 1.00 86.69 127 ALA A O 1
ATOM 1033 N N . PHE A 1 128 ? -14.978 2.742 2.359 1.00 88.00 128 PHE A N 1
ATOM 1034 C CA . PHE A 1 128 ? -14.507 2.273 3.664 1.00 88.00 128 PHE A CA 1
ATOM 1035 C C . PHE A 1 128 ? -13.878 3.394 4.507 1.00 88.00 128 PHE A C 1
ATOM 1037 O O . PHE A 1 128 ? -14.061 3.421 5.722 1.00 88.00 128 PHE A O 1
ATOM 1044 N N . LEU A 1 129 ? -13.194 4.368 3.903 1.00 86.88 129 LEU A N 1
ATOM 1045 C CA . LEU A 1 129 ? -12.599 5.494 4.645 1.00 86.88 129 LEU A CA 1
ATOM 1046 C C . LEU A 1 129 ? -13.646 6.429 5.272 1.00 86.88 129 LEU A C 1
ATOM 1048 O O . LEU A 1 129 ? -13.361 7.107 6.266 1.00 86.88 129 LEU A O 1
ATOM 1052 N N . LEU A 1 130 ? -14.869 6.436 4.734 1.00 82.88 130 LEU A N 1
ATOM 1053 C CA . LEU A 1 130 ? -15.997 7.185 5.287 1.00 82.88 130 LEU A CA 1
ATOM 1054 C C . LEU A 1 130 ? -16.643 6.478 6.492 1.00 82.88 130 LEU A C 1
ATOM 1056 O O . LEU A 1 130 ? -17.325 7.129 7.291 1.00 82.88 130 LEU A O 1
ATOM 1060 N N . ASP A 1 131 ? -16.392 5.179 6.686 1.00 80.56 131 ASP A N 1
ATOM 1061 C CA . ASP A 1 131 ? -16.887 4.436 7.844 1.00 80.56 131 ASP A CA 1
ATOM 1062 C C . ASP A 1 131 ? -16.194 4.918 9.133 1.00 80.56 131 ASP A C 1
ATOM 1064 O O . ASP A 1 131 ? -14.969 4.936 9.281 1.00 80.56 131 ASP A O 1
ATOM 1068 N N . ARG A 1 132 ? -16.987 5.337 10.126 1.00 64.19 132 ARG A N 1
ATOM 1069 C CA . ARG A 1 132 ? -16.479 5.804 11.425 1.00 64.19 132 ARG A CA 1
ATOM 1070 C C . ARG A 1 132 ? -15.853 4.688 12.269 1.00 64.19 132 ARG A C 1
ATOM 1072 O O . ARG A 1 132 ? -15.094 5.021 13.175 1.00 64.19 132 ARG A O 1
ATOM 1079 N N . GLY A 1 133 ? -16.112 3.417 11.976 1.00 72.06 133 GLY A N 1
ATOM 1080 C CA . GLY A 1 133 ? -15.533 2.269 12.673 1.00 72.06 133 GLY A CA 1
ATOM 1081 C C . GLY A 1 133 ? -14.092 1.933 12.280 1.00 72.06 133 GLY A C 1
ATOM 1082 O O . GLY A 1 133 ? -13.414 1.263 13.054 1.00 72.06 133 GLY A O 1
ATOM 1083 N N . LEU A 1 134 ? -13.615 2.415 11.127 1.00 81.38 134 LEU A N 1
ATOM 1084 C CA . LEU A 1 134 ? -12.311 2.043 10.573 1.00 81.38 134 LEU A CA 1
ATOM 1085 C C . LEU A 1 134 ? -11.192 3.028 10.926 1.00 81.38 134 LEU A C 1
ATOM 1087 O O . LEU A 1 134 ? -11.417 4.165 11.359 1.00 81.38 134 LEU A O 1
ATOM 1091 N N . LEU A 1 135 ? -9.963 2.554 10.767 1.00 80.75 135 LEU A N 1
ATOM 1092 C CA . LEU A 1 135 ? -8.695 3.200 11.091 1.00 80.75 135 LEU A CA 1
ATOM 1093 C C . LEU A 1 135 ? -8.622 3.656 12.555 1.00 80.75 135 LEU A C 1
ATOM 1095 O O . LEU A 1 135 ? -8.099 4.726 12.849 1.00 80.75 135 LEU A O 1
ATOM 1099 N N . LYS A 1 136 ? -9.247 2.895 13.469 1.00 71.81 136 LYS A N 1
ATOM 1100 C CA . LYS A 1 136 ? -9.474 3.233 14.895 1.00 71.81 136 LYS A CA 1
ATOM 1101 C C . LYS A 1 136 ? -9.868 4.704 15.144 1.00 71.81 136 LYS A C 1
ATOM 1103 O O . LYS A 1 136 ? -9.472 5.287 16.149 1.00 71.81 136 LYS A O 1
ATOM 1108 N N . LYS A 1 137 ? -10.668 5.307 14.251 1.00 73.50 137 LYS A N 1
ATOM 1109 C CA . LYS A 1 137 ? -11.062 6.734 14.307 1.00 73.50 137 LYS A CA 1
ATOM 1110 C C . LYS A 1 137 ? -9.890 7.723 14.203 1.00 73.50 137 LYS A C 1
ATOM 1112 O O . LYS A 1 137 ? -10.012 8.837 14.695 1.00 73.50 137 LYS A O 1
ATOM 1117 N N . ASN A 1 138 ? -8.788 7.343 13.562 1.00 80.75 138 ASN A N 1
ATOM 1118 C CA . ASN A 1 138 ? -7.663 8.226 13.275 1.00 80.75 138 ASN A CA 1
ATOM 1119 C C . ASN A 1 138 ? -7.971 9.061 12.009 1.00 80.75 138 ASN A C 1
ATOM 1121 O O . ASN A 1 138 ? -7.975 8.504 10.905 1.00 80.75 138 ASN A O 1
ATOM 1125 N N . PRO A 1 139 ? -8.302 10.361 12.142 1.00 84.25 139 PRO A N 1
ATOM 1126 C CA . PRO A 1 139 ? -8.666 11.197 11.001 1.00 84.25 139 PRO A CA 1
ATOM 1127 C C . PRO A 1 139 ? -7.481 11.459 10.065 1.00 84.25 139 PRO A C 1
ATOM 1129 O O . PRO A 1 139 ? -7.687 11.524 8.855 1.00 84.25 139 PRO A O 1
ATOM 1132 N N . ASP A 1 140 ? -6.256 11.526 10.591 1.00 87.50 140 ASP A N 1
ATOM 1133 C CA . ASP A 1 140 ? -5.055 11.794 9.794 1.00 87.50 140 ASP A CA 1
ATOM 1134 C C . ASP A 1 140 ? -4.781 10.645 8.827 1.00 87.50 140 ASP A C 1
ATOM 1136 O O . ASP A 1 140 ? -4.499 10.872 7.654 1.00 87.50 140 ASP A O 1
ATOM 1140 N N . LEU A 1 141 ? -4.954 9.398 9.280 1.00 87.94 141 LEU A N 1
ATOM 1141 C CA . LEU A 1 141 ? -4.841 8.235 8.398 1.00 87.94 141 LEU A CA 1
ATOM 1142 C C . LEU A 1 141 ? -5.924 8.194 7.335 1.00 87.94 141 LEU A C 1
ATOM 1144 O O . LEU A 1 141 ? -5.645 7.813 6.202 1.00 87.94 141 LEU A O 1
ATOM 1148 N N . ARG A 1 142 ? -7.157 8.582 7.674 1.00 89.50 142 ARG A N 1
ATOM 1149 C CA . ARG A 1 142 ? -8.226 8.664 6.670 1.00 89.50 142 ARG A CA 1
ATOM 1150 C C . ARG A 1 142 ? -7.859 9.666 5.594 1.00 89.50 142 ARG A C 1
ATOM 1152 O O . ARG A 1 142 ? -7.913 9.331 4.417 1.00 89.50 142 ARG A O 1
ATOM 1159 N N . PHE A 1 143 ? -7.462 10.867 6.005 1.00 89.44 143 PHE A N 1
ATOM 1160 C CA . PHE A 1 143 ? -7.063 11.920 5.084 1.00 89.44 143 PHE A CA 1
ATOM 1161 C C . PHE A 1 143 ? -5.870 11.493 4.224 1.00 89.44 143 PHE A C 1
ATOM 1163 O O . PHE A 1 143 ? -5.893 11.662 3.004 1.00 89.44 143 PHE A O 1
ATOM 1170 N N . PHE A 1 144 ? -4.871 10.863 4.840 1.00 92.88 144 PHE A N 1
ATOM 1171 C CA . PHE A 1 144 ? -3.728 10.297 4.140 1.00 92.88 144 PHE A CA 1
ATOM 1172 C C . PHE A 1 144 ? -4.154 9.272 3.083 1.00 92.88 144 PHE A C 1
ATOM 1174 O O . PHE A 1 144 ? -3.809 9.426 1.914 1.00 92.88 144 PHE A O 1
ATOM 1181 N N . PHE A 1 145 ? -4.945 8.260 3.448 1.00 93.81 145 PHE A N 1
ATOM 1182 C CA . PHE A 1 145 ? -5.361 7.224 2.502 1.00 93.81 145 PHE A CA 1
ATOM 1183 C C . PHE A 1 145 ? -6.263 7.761 1.389 1.00 93.81 145 PHE A C 1
ATOM 1185 O O . PHE A 1 145 ? -6.090 7.346 0.247 1.00 93.81 145 PHE A O 1
ATOM 1192 N N . VAL A 1 146 ? -7.162 8.711 1.677 1.00 92.38 146 VAL A N 1
ATOM 1193 C CA . VAL A 1 146 ? -7.946 9.397 0.633 1.00 92.38 146 VAL A CA 1
ATOM 1194 C C . VAL A 1 146 ? -7.009 10.111 -0.341 1.00 92.38 146 VAL A C 1
ATOM 1196 O O . VAL A 1 146 ? -7.151 9.966 -1.551 1.00 92.38 146 VAL A O 1
ATOM 1199 N N . THR A 1 147 ? -6.011 10.829 0.176 1.00 92.44 147 THR A N 1
ATOM 1200 C CA . THR A 1 147 ? -5.026 11.527 -0.660 1.00 92.44 147 THR A CA 1
ATOM 1201 C C . THR A 1 147 ? -4.242 10.539 -1.528 1.00 92.44 147 THR A C 1
ATOM 1203 O O . THR A 1 147 ? -4.101 10.755 -2.729 1.00 92.44 147 THR A O 1
ATOM 1206 N N . LYS A 1 148 ? -3.801 9.408 -0.961 1.00 93.56 148 LYS A N 1
ATOM 1207 C CA . LYS A 1 148 ? -3.069 8.371 -1.706 1.00 93.56 148 LYS A CA 1
ATOM 1208 C C . LYS A 1 148 ? -3.901 7.640 -2.743 1.00 93.56 148 LYS A C 1
ATOM 1210 O O . LYS A 1 148 ? -3.363 7.298 -3.792 1.00 93.56 148 LYS A O 1
ATOM 1215 N N . ILE A 1 149 ? -5.189 7.429 -2.490 1.00 92.62 149 ILE A N 1
ATOM 1216 C CA . ILE A 1 149 ? -6.111 6.923 -3.510 1.00 92.62 149 ILE A CA 1
ATOM 1217 C C . ILE A 1 149 ? -6.115 7.873 -4.711 1.00 92.62 149 ILE A C 1
ATOM 1219 O O . ILE A 1 149 ? -5.838 7.428 -5.825 1.00 92.62 149 ILE A O 1
ATOM 1223 N N . SER A 1 150 ? -6.331 9.169 -4.475 1.00 90.38 150 SER A N 1
ATOM 1224 C CA . SER A 1 150 ? -6.363 10.179 -5.537 1.00 90.38 150 SER A CA 1
ATOM 1225 C C . SER A 1 150 ? -5.041 10.266 -6.305 1.00 90.38 150 SER A C 1
ATOM 1227 O O . SER A 1 150 ? -5.041 10.316 -7.533 1.00 90.38 150 SER A O 1
ATOM 1229 N N . GLU A 1 151 ? -3.901 10.243 -5.609 1.00 90.38 151 GLU A N 1
ATOM 1230 C CA . GLU A 1 151 ? -2.578 10.230 -6.248 1.00 90.38 151 GLU A CA 1
ATOM 1231 C C . GLU A 1 151 ? -2.394 9.007 -7.158 1.00 90.38 151 GLU A C 1
ATOM 1233 O O . GLU A 1 151 ? -1.974 9.148 -8.304 1.00 90.38 151 GLU A O 1
ATOM 1238 N N . ILE A 1 152 ? -2.735 7.805 -6.682 1.00 89.00 152 ILE A N 1
ATOM 1239 C CA . ILE A 1 152 ? -2.584 6.566 -7.458 1.00 89.00 152 ILE A CA 1
ATOM 1240 C C . ILE A 1 152 ? -3.523 6.546 -8.666 1.00 89.00 152 ILE A C 1
ATOM 1242 O O . ILE A 1 152 ? -3.115 6.118 -9.746 1.00 89.00 152 ILE A O 1
ATOM 1246 N N . GLN A 1 153 ? -4.758 7.026 -8.514 1.00 85.31 153 GLN A N 1
ATOM 1247 C CA . GLN A 1 153 ? -5.697 7.155 -9.629 1.00 85.31 153 GLN A CA 1
ATOM 1248 C C . GLN A 1 153 ? -5.155 8.103 -10.701 1.00 85.31 153 GLN A C 1
ATOM 1250 O O . GLN A 1 153 ? -5.143 7.750 -11.878 1.00 85.31 153 GLN A O 1
ATOM 1255 N N . ASN A 1 154 ? -4.628 9.259 -10.293 1.00 84.44 154 ASN A N 1
ATOM 1256 C CA . ASN A 1 154 ? -4.003 10.209 -11.207 1.00 84.44 154 ASN A CA 1
ATOM 1257 C C . ASN A 1 154 ? -2.812 9.588 -11.946 1.00 84.44 154 ASN A C 1
ATOM 1259 O O . ASN A 1 154 ? -2.701 9.753 -13.156 1.00 84.44 154 ASN A O 1
ATOM 1263 N N . LEU A 1 155 ? -1.976 8.803 -11.263 1.00 75.44 155 LEU A N 1
ATOM 1264 C CA . LEU A 1 155 ? -0.845 8.119 -11.897 1.00 75.44 155 LEU A CA 1
ATOM 1265 C C . LEU A 1 155 ? -1.253 7.037 -12.892 1.00 75.44 155 LEU A C 1
ATOM 1267 O O . LEU A 1 155 ? -0.558 6.804 -13.878 1.00 75.44 155 LEU A O 1
ATOM 1271 N N . ASN A 1 156 ? -2.378 6.375 -12.634 1.00 68.38 156 ASN A N 1
ATOM 1272 C CA . ASN A 1 156 ? -2.947 5.399 -13.554 1.00 68.38 156 ASN A CA 1
ATOM 1273 C C . ASN A 1 156 ? -3.467 6.062 -14.846 1.00 68.38 156 ASN A C 1
ATOM 1275 O O . ASN A 1 156 ? -3.556 5.413 -15.887 1.00 68.38 156 ASN A O 1
ATOM 1279 N N . HIS A 1 157 ? -3.799 7.355 -14.786 1.00 62.28 157 HIS A N 1
ATOM 1280 C CA . HIS A 1 157 ? -4.209 8.159 -15.937 1.00 62.28 157 HIS A CA 1
ATOM 1281 C C . HIS A 1 157 ? -3.044 8.916 -16.601 1.00 62.28 157 HIS A C 1
ATOM 1283 O O . HIS A 1 157 ? -3.094 9.137 -17.810 1.00 62.28 157 HIS A O 1
ATOM 1289 N N . ASP A 1 158 ? -2.000 9.274 -15.847 1.00 48.38 158 ASP A N 1
ATOM 1290 C CA . ASP A 1 158 ? -0.800 9.968 -16.325 1.00 48.38 158 ASP A CA 1
ATOM 1291 C C . ASP A 1 158 ? 0.448 9.564 -15.500 1.00 48.38 158 ASP A C 1
ATOM 1293 O O . ASP A 1 158 ? 0.600 9.977 -14.344 1.00 48.38 158 ASP A O 1
ATOM 1297 N N . PRO A 1 159 ? 1.387 8.786 -16.070 1.00 49.44 159 PRO A N 1
ATOM 1298 C CA . PRO A 1 159 ? 2.561 8.295 -15.348 1.00 49.44 159 PRO A CA 1
ATOM 1299 C C . PRO A 1 159 ? 3.565 9.390 -14.920 1.00 49.44 159 PRO A C 1
ATOM 1301 O O . PRO A 1 159 ? 4.506 9.075 -14.188 1.00 49.44 159 PRO A O 1
ATOM 1304 N N . ASN A 1 160 ? 3.393 10.658 -15.324 1.00 41.47 160 ASN A N 1
ATOM 1305 C CA . ASN A 1 160 ? 4.344 11.747 -15.037 1.00 41.47 160 ASN A CA 1
ATOM 1306 C C . ASN A 1 160 ? 4.046 12.562 -13.760 1.00 41.47 160 ASN A C 1
ATOM 1308 O O . ASN A 1 160 ? 4.844 13.413 -13.373 1.00 41.47 160 ASN A O 1
ATOM 1312 N N . ILE A 1 161 ? 2.939 12.308 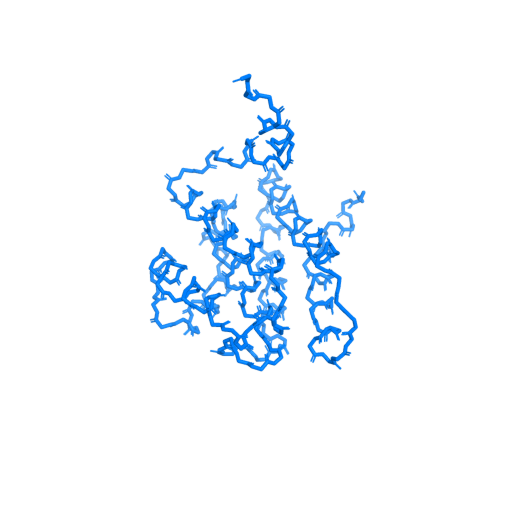-13.056 1.00 44.09 161 ILE A N 1
ATOM 1313 C CA . ILE A 1 161 ? 2.463 13.183 -11.960 1.00 44.09 161 ILE A CA 1
ATOM 1314 C C . ILE A 1 161 ? 3.352 13.148 -10.693 1.00 44.09 161 ILE A C 1
ATOM 1316 O O . ILE A 1 161 ? 3.347 14.077 -9.884 1.00 44.09 161 ILE A O 1
ATOM 1320 N N . LEU A 1 162 ? 4.190 12.119 -10.521 1.00 43.88 162 LEU A N 1
ATOM 1321 C CA . LEU A 1 162 ? 5.043 11.955 -9.332 1.00 43.88 162 LEU A CA 1
ATOM 1322 C C . LEU A 1 162 ? 6.279 12.871 -9.276 1.00 43.88 162 LEU A C 1
ATOM 1324 O O . LEU A 1 162 ? 7.039 12.767 -8.302 1.00 43.88 162 LEU A O 1
ATOM 1328 N N . GLU A 1 163 ? 6.495 13.725 -10.280 1.00 46.22 163 GLU A N 1
ATOM 1329 C CA . GLU A 1 163 ? 7.542 14.755 -10.253 1.00 46.22 163 GLU A CA 1
ATOM 1330 C C . GLU A 1 163 ? 7.106 16.036 -9.516 1.00 46.22 163 GLU A C 1
ATOM 1332 O O . GLU A 1 163 ? 7.966 16.772 -9.037 1.00 46.22 163 GLU A O 1
ATOM 1337 N N . GLU A 1 164 ? 5.801 16.272 -9.317 1.00 42.38 164 GLU A N 1
ATOM 1338 C CA . GLU A 1 164 ? 5.303 17.537 -8.743 1.00 42.38 164 GLU A CA 1
ATOM 1339 C C . GLU A 1 164 ? 4.709 17.422 -7.329 1.00 42.38 164 GLU A C 1
ATOM 1341 O O . GLU A 1 164 ? 4.622 18.418 -6.607 1.00 42.38 164 GLU A O 1
ATOM 1346 N N . SER A 1 165 ? 4.349 16.221 -6.869 1.00 42.28 165 SER A N 1
ATOM 1347 C CA . SER A 1 165 ? 3.709 16.028 -5.561 1.00 42.28 165 SER A CA 1
ATOM 1348 C C . SER A 1 165 ? 4.731 15.888 -4.422 1.00 42.28 165 SER A C 1
ATOM 1350 O O . SER A 1 165 ? 4.820 14.855 -3.756 1.00 42.28 165 SER A O 1
ATOM 1352 N N . SER A 1 166 ? 5.529 16.930 -4.185 1.00 38.12 166 SER A N 1
ATOM 1353 C CA . SER A 1 166 ? 6.138 17.127 -2.867 1.00 38.12 166 SER A CA 1
ATOM 1354 C C . SER A 1 166 ? 5.165 17.938 -2.011 1.00 38.12 166 SER A C 1
ATOM 1356 O O . SER A 1 166 ? 4.584 18.918 -2.476 1.00 38.12 166 SER A O 1
ATOM 1358 N N . TYR A 1 167 ? 4.988 17.556 -0.747 1.00 42.00 167 TYR A N 1
ATOM 1359 C CA . TYR A 1 167 ? 4.177 18.261 0.258 1.00 42.00 167 TYR A CA 1
ATOM 1360 C C . TYR A 1 167 ? 4.657 19.707 0.566 1.00 42.00 167 TYR A C 1
ATOM 1362 O O . TYR A 1 167 ? 4.298 20.277 1.590 1.00 42.00 167 TYR A O 1
ATOM 1370 N N . GLN A 1 168 ? 5.444 20.341 -0.311 1.00 40.44 168 GLN A N 1
ATOM 1371 C CA . GLN A 1 168 ? 5.937 21.714 -0.170 1.00 40.44 168 GLN A CA 1
ATOM 1372 C C . GLN A 1 168 ? 4.931 22.801 -0.591 1.00 40.44 168 GLN A C 1
ATOM 1374 O O . GLN A 1 168 ? 5.238 23.981 -0.470 1.00 40.44 168 GLN A O 1
ATOM 1379 N N . ASN A 1 169 ? 3.728 22.451 -1.059 1.00 37.66 169 ASN A N 1
ATOM 1380 C CA . ASN A 1 169 ? 2.733 23.444 -1.493 1.00 37.66 169 ASN A CA 1
ATOM 1381 C C . ASN A 1 169 ? 1.627 23.756 -0.471 1.00 37.66 169 ASN A C 1
ATOM 1383 O O . ASN A 1 169 ? 0.699 24.495 -0.796 1.00 37.66 169 ASN A O 1
ATOM 1387 N N . VAL A 1 170 ? 1.724 23.265 0.770 1.00 41.53 170 VAL A N 1
ATOM 1388 C CA . VAL A 1 170 ? 0.750 23.623 1.823 1.00 41.53 170 VAL A CA 1
ATOM 1389 C C . VAL A 1 170 ? 0.941 25.071 2.319 1.00 41.53 170 VAL A C 1
ATOM 1391 O O . VAL A 1 170 ? -0.011 25.680 2.794 1.00 41.53 170 VAL A O 1
ATOM 1394 N N . ASP A 1 171 ? 2.100 25.692 2.073 1.00 39.12 171 ASP A N 1
ATOM 1395 C CA . ASP A 1 171 ? 2.381 27.082 2.483 1.00 39.12 171 ASP A CA 1
ATOM 1396 C C . ASP A 1 171 ? 1.785 28.164 1.555 1.00 39.12 171 ASP A C 1
ATOM 1398 O O . ASP A 1 171 ? 1.971 29.358 1.787 1.00 39.12 171 ASP A O 1
ATOM 1402 N N . ARG A 1 172 ? 1.052 27.802 0.491 1.00 39.31 172 ARG A N 1
ATOM 1403 C CA . ARG A 1 172 ? 0.509 28.788 -0.472 1.00 39.31 172 ARG A CA 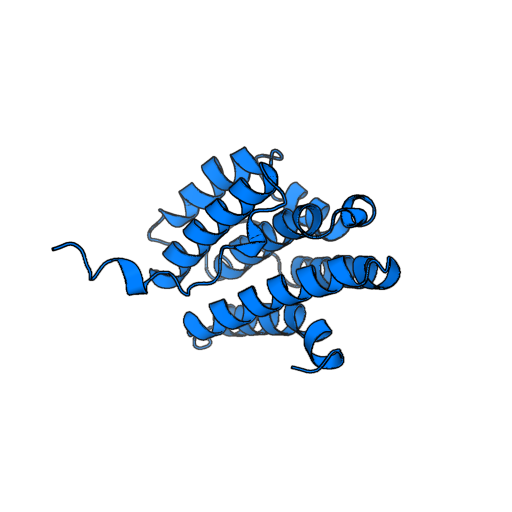1
ATOM 1404 C C . ARG A 1 172 ? -0.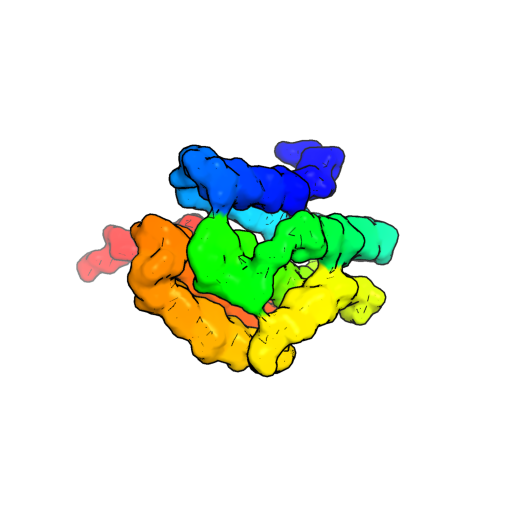951 29.187 -0.264 1.00 39.31 172 ARG A C 1
ATOM 1406 O O . ARG A 1 172 ? -1.459 29.992 -1.040 1.00 39.31 172 ARG A O 1
ATOM 1413 N N . LEU A 1 173 ? -1.620 28.694 0.779 1.00 39.66 173 LEU A N 1
ATOM 1414 C CA . LEU A 1 173 ? -3.002 29.095 1.087 1.00 39.66 173 LEU A CA 1
ATOM 1415 C C . LEU A 1 173 ? -3.122 30.249 2.099 1.00 39.66 173 LEU A C 1
ATOM 1417 O O . LEU A 1 173 ? -4.225 30.750 2.293 1.00 39.66 173 LEU A O 1
ATOM 1421 N N . GLU A 1 174 ? -2.018 30.746 2.669 1.00 39.31 174 GLU A N 1
ATOM 1422 C CA . GLU A 1 174 ? -2.029 31.930 3.556 1.00 39.31 174 GLU A CA 1
ATOM 1423 C C . GLU A 1 174 ? -1.709 33.260 2.849 1.00 39.31 174 GLU A C 1
ATOM 1425 O O . GLU A 1 174 ? -1.478 34.281 3.491 1.00 39.31 174 GLU A O 1
ATOM 1430 N N . SER A 1 175 ? -1.717 33.297 1.517 1.00 45.72 175 SER A N 1
ATOM 1431 C CA . SER A 1 175 ? -1.514 34.546 0.769 1.00 45.72 175 SER A CA 1
ATOM 1432 C C . SER A 1 175 ? -2.530 34.709 -0.354 1.00 45.72 175 SER A C 1
ATOM 1434 O O . SER A 1 175 ? -2.197 34.758 -1.535 1.00 45.72 175 SER A O 1
ATOM 1436 N N . ILE A 1 176 ? -3.797 34.832 0.036 1.00 38.72 176 ILE A N 1
ATOM 1437 C CA . ILE A 1 176 ? -4.798 35.510 -0.788 1.00 38.72 176 ILE A CA 1
ATOM 1438 C C . ILE A 1 176 ? -5.094 36.847 -0.087 1.00 38.72 176 ILE A C 1
ATOM 1440 O O . ILE A 1 176 ? -5.506 36.810 1.073 1.00 38.72 176 ILE A O 1
ATOM 1444 N N . PRO A 1 177 ? -4.806 38.001 -0.721 1.00 49.59 177 PRO A N 1
ATOM 1445 C CA . PRO A 1 177 ? -5.115 39.319 -0.167 1.00 49.59 177 PRO A CA 1
ATOM 1446 C C . PRO A 1 177 ? -6.622 39.590 -0.072 1.00 49.59 177 PRO A C 1
ATOM 1448 O O . PRO A 1 177 ? -7.389 39.017 -0.881 1.00 49.59 177 PRO A O 1
#

Radius of gyration: 16.04 Å; chains: 1; bounding box: 39×52×37 Å

Foldseek 3Di:
DDPVVLLCLLVVLLVLLVCVLVVHDDDLVVNVVSLVSVVVSLLVLLVVVDPVVLQSVLVSLQCSCPVDDDLDQDRSCVLVLLSLLLCLLQNCLNRVVCVVPNNSVVVNCVSFPDNPSLCCLPVPVLVVLPDCRGPVNDVSVSVVSNVSSVVSNVSVVPVPPVVPPDPPPPVPPVDDD

Sequence (177 aa):
MTEMERHKAIPILFNYIGEYESGGKFESNEFINYFENVLAHLKTVRDQNNLDIVKGVDDTLLAEFDRVPFTSPKGNTDVRYFTAHLLATAFPIIIPMAGQFQQAYRFCSKLRQNKADIDFLELELTAFLLDRGLLKKNPDLRFFFVTKISEIQNLNHDPNILEESSYQNVDRLESIP

pLDDT: mean 82.63, std 16.82, range [37.66, 96.62]

Secondary structure (DSSP, 8-state):
--HHHHTTHHHHHHHHHHHHHTT----HHHHHHHHHHHHHHHHHHHHHT-HHHHHHHHHHHHHHHHSS--SSS-GGGHHHHHHHHHHHHHHHHH-GGGGG--HHHHHHHHH-S--SHHHIIIIIIHHHHH-TTSGGG-HHHHHHHHHHHHHHHHHHH-TTGGGT--GGGGGGSS---